Protein AF-A0A2P7V3P6-F1 (afdb_monomer_lite)

Secondary structure (DSSP, 8-state):
-PPPPP--EEEEET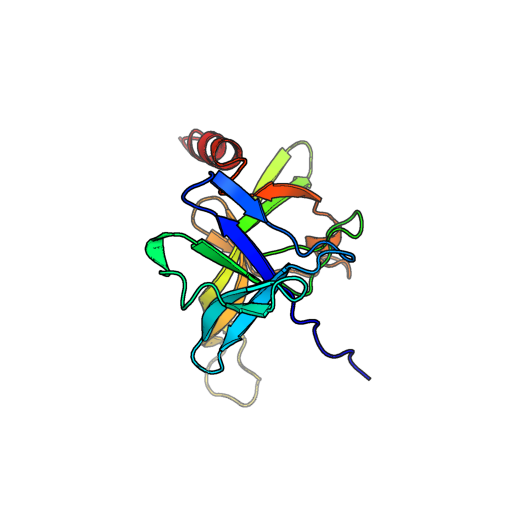TTTEEE---TT-SEEEEE-TT--EEEEETTTTEE--PPPTTTEEEEEEEEEE-TTSPEEETTEEEEEEETTEEEEEEEEEEEEEEEEEPPTTSSSSEEEEEEEEEEEEETTEEEPP-EETTEEGGGG-EEEEETTT-THHHHGGGG----

Foldseek 3Di:
DPDDQDKAKWKQFQVVLDIGDDDPPAQWDWDADPVRFIWIARNVVRDTPPGDDPVGMDIKIFQSDAALVRHTDIQQFWKWADDPNDIFIWGKHFDWDWDWDQDDPPDPDRTDTDTDTHIFTDGPNDTHDFDQDPNRTVRSRIDGDGGCRNCVVVRVVRPPPPPD

Sequence (164 aa):
MQAKREVKFRVWDKQNKEMIYQKPLSLTKFMITIDGDFGWFDFERQIWSGIIPKAFIELQQFTGLYDKNGAKIYEGDIVSLSIDDETRLFEVAIETVVRDVVSHPSFDGATARVAITGVVFKWKGFELFPCINKGIPDNLKMEVIGNIHENPEYLEVSDNASWA

InterPro domains:
  IPR010024 Conserved hypothetical protein CHP1671 [TIGR01671] (7-157)
  IPR019096 YopX protein [PF09643] (8-156)
  IPR023385 YopX-like, C-terminal [G3DSA:2.30.30.290] (64-162)

Structure (mmCIF, N/CA/C/O backbone):
data_AF-A0A2P7V3P6-F1
#
_entry.id   AF-A0A2P7V3P6-F1
#
loop_
_atom_site.group_PDB
_atom_site.id
_atom_site.type_symbol
_atom_site.label_atom_id
_atom_site.label_alt_id
_atom_site.label_comp_id
_atom_site.label_asym_id
_atom_site.label_entity_id
_atom_site.label_seq_id
_atom_site.pdbx_PDB_ins_code
_atom_site.Cartn_x
_atom_site.Cartn_y
_atom_site.Cartn_z
_atom_site.occupancy
_atom_site.B_iso_or_equiv
_atom_site.auth_seq_id
_atom_site.auth_comp_id
_atom_site.auth_asym_id
_atom_site.auth_atom_id
_atom_site.pdbx_PDB_model_num
ATOM 1 N N . MET A 1 1 ? 23.623 10.923 4.470 1.00 48.50 1 MET A N 1
ATOM 2 C CA . MET A 1 1 ? 23.024 9.726 5.099 1.00 48.50 1 MET A CA 1
ATOM 3 C C . MET A 1 1 ? 21.676 9.499 4.446 1.00 48.50 1 MET A C 1
ATOM 5 O O . MET A 1 1 ? 20.935 10.463 4.308 1.00 48.50 1 MET A O 1
ATOM 9 N N . GLN A 1 2 ? 21.384 8.285 3.989 1.00 52.91 2 GLN A N 1
ATOM 10 C CA . GLN A 1 2 ? 20.066 7.961 3.444 1.00 52.91 2 GLN A CA 1
ATOM 11 C C . GLN A 1 2 ? 19.073 7.947 4.614 1.00 52.91 2 GLN A C 1
ATOM 13 O O . GLN A 1 2 ? 19.331 7.293 5.625 1.00 52.91 2 GLN A O 1
ATOM 18 N N . ALA A 1 3 ? 18.001 8.737 4.537 1.00 67.25 3 ALA A N 1
ATOM 19 C CA . ALA A 1 3 ? 17.001 8.771 5.598 1.00 67.25 3 ALA A CA 1
ATOM 20 C C . ALA A 1 3 ? 16.346 7.387 5.728 1.00 67.25 3 ALA A C 1
ATOM 22 O O . ALA A 1 3 ? 16.018 6.747 4.728 1.00 67.25 3 ALA A O 1
ATOM 23 N N . LYS A 1 4 ? 16.179 6.908 6.965 1.00 82.38 4 LYS A N 1
ATOM 24 C CA . LYS A 1 4 ? 15.500 5.638 7.239 1.00 82.38 4 LYS A CA 1
ATOM 25 C C . LYS A 1 4 ? 14.036 5.755 6.799 1.00 82.38 4 LYS A C 1
ATOM 27 O O . LYS A 1 4 ? 13.384 6.742 7.134 1.00 82.38 4 LYS A O 1
ATOM 32 N N . ARG A 1 5 ? 13.524 4.755 6.069 1.00 86.75 5 ARG A N 1
ATOM 33 C CA . ARG A 1 5 ? 12.118 4.713 5.629 1.00 86.75 5 ARG A CA 1
ATOM 34 C C . ARG A 1 5 ? 11.184 4.817 6.836 1.00 86.75 5 ARG A C 1
ATOM 36 O O . ARG A 1 5 ? 11.356 4.092 7.817 1.00 86.75 5 ARG A O 1
ATOM 43 N N . GLU A 1 6 ? 10.189 5.691 6.749 1.00 92.31 6 GLU A N 1
ATOM 44 C CA . GLU A 1 6 ? 9.138 5.787 7.760 1.00 92.31 6 GLU A CA 1
ATOM 45 C C . GLU A 1 6 ? 8.225 4.558 7.715 1.00 92.31 6 GLU A C 1
ATOM 47 O O . GLU A 1 6 ? 7.849 4.091 6.642 1.00 92.31 6 GLU A O 1
ATOM 52 N N . VAL A 1 7 ? 7.824 4.062 8.885 1.00 91.88 7 VAL A N 1
ATOM 53 C CA . VAL A 1 7 ? 6.863 2.962 9.010 1.00 91.88 7 VAL A CA 1
ATOM 54 C C . VAL A 1 7 ? 5.549 3.541 9.520 1.00 91.88 7 VAL A C 1
ATOM 56 O O . VAL A 1 7 ? 5.476 4.030 10.646 1.00 91.88 7 VAL A O 1
ATOM 59 N N . LYS A 1 8 ? 4.526 3.537 8.665 1.00 93.44 8 LYS A N 1
ATOM 60 C CA . LYS A 1 8 ? 3.183 4.056 8.952 1.00 93.44 8 LYS A CA 1
ATOM 61 C C . LYS A 1 8 ? 2.147 3.089 8.397 1.00 93.44 8 LYS A C 1
ATOM 63 O O . LYS A 1 8 ? 2.418 2.408 7.413 1.00 93.44 8 LYS A O 1
ATOM 68 N N . PHE A 1 9 ? 0.970 3.079 9.008 1.00 93.56 9 PHE A N 1
ATOM 69 C CA . PHE A 1 9 ? -0.141 2.222 8.611 1.00 93.56 9 PHE A CA 1
ATOM 70 C C . PHE A 1 9 ? -1.443 3.019 8.576 1.00 93.56 9 PHE A C 1
ATOM 72 O O . PHE A 1 9 ? -1.592 4.006 9.306 1.00 93.56 9 PHE A O 1
ATOM 79 N N . ARG A 1 10 ? -2.366 2.562 7.738 1.00 95.19 10 ARG A N 1
ATOM 80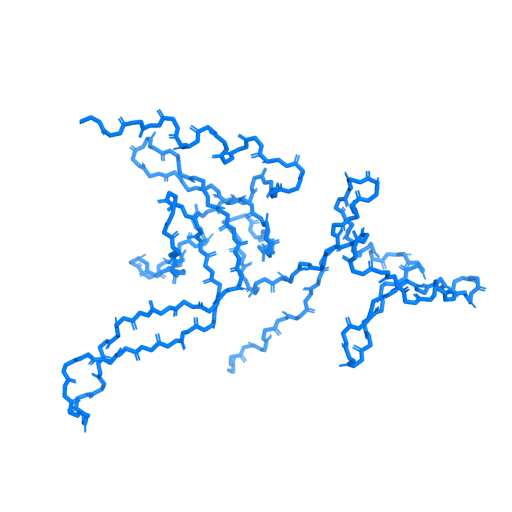 C CA . ARG A 1 10 ? -3.801 2.843 7.814 1.00 95.19 10 ARG A CA 1
ATOM 81 C C . ARG A 1 10 ? -4.551 1.513 7.844 1.00 95.19 10 ARG A C 1
ATOM 83 O O . ARG A 1 10 ? -3.948 0.465 7.596 1.00 95.19 10 ARG A O 1
ATOM 90 N N . VAL A 1 11 ? -5.824 1.550 8.204 1.00 94.25 11 VAL A N 1
ATOM 91 C CA . VAL A 1 11 ? -6.620 0.340 8.413 1.00 94.25 11 VAL A CA 1
ATOM 92 C C . VAL A 1 11 ? -7.914 0.475 7.641 1.00 94.25 11 VAL A C 1
ATOM 94 O O . VAL A 1 11 ? -8.664 1.413 7.882 1.00 94.25 11 VAL A O 1
ATOM 97 N N . TRP A 1 12 ? -8.192 -0.472 6.758 1.00 96.62 12 TRP A N 1
ATOM 98 C CA . TRP A 1 12 ? -9.531 -0.634 6.217 1.00 96.62 12 TRP A CA 1
ATOM 99 C C . TRP A 1 12 ? -10.382 -1.424 7.212 1.00 96.62 12 TRP A C 1
ATOM 101 O O . TRP A 1 12 ? -10.045 -2.563 7.548 1.00 96.62 12 TRP A O 1
ATOM 111 N N . ASP A 1 13 ? -11.466 -0.821 7.695 1.00 94.88 13 ASP A N 1
ATOM 112 C CA . ASP A 1 13 ? -12.482 -1.496 8.499 1.00 94.88 13 ASP A CA 1
ATOM 113 C C . ASP A 1 13 ? -13.511 -2.140 7.565 1.00 94.88 13 ASP A C 1
ATOM 115 O O . ASP A 1 13 ? -14.325 -1.461 6.939 1.00 94.88 13 ASP A O 1
ATOM 119 N N . LYS A 1 14 ? -13.493 -3.473 7.473 1.00 95.69 14 LYS A N 1
ATOM 120 C CA . LYS A 1 14 ? -14.371 -4.230 6.568 1.00 95.69 14 LYS A CA 1
ATOM 121 C C . LYS A 1 14 ? -15.824 -4.251 7.038 1.00 95.69 14 LYS A C 1
ATOM 123 O O . LYS A 1 14 ? -16.711 -4.524 6.231 1.00 95.69 14 LYS A O 1
ATOM 128 N N . GLN A 1 15 ? -16.072 -4.020 8.328 1.00 93.38 15 GLN A N 1
ATOM 129 C CA . GLN A 1 15 ? -17.418 -4.038 8.898 1.00 93.38 15 GLN A CA 1
ATOM 130 C C . GLN A 1 15 ? -18.121 -2.708 8.639 1.00 93.38 15 GLN A C 1
ATOM 132 O O . GLN A 1 15 ? -19.250 -2.697 8.149 1.00 93.38 15 GLN A O 1
ATOM 137 N N . ASN A 1 16 ? -17.431 -1.605 8.927 1.00 95.12 16 ASN A N 1
ATOM 138 C CA . ASN A 1 16 ? -17.960 -0.255 8.748 1.00 95.12 16 ASN A CA 1
ATOM 139 C C . ASN A 1 16 ? -17.741 0.294 7.332 1.00 95.12 16 ASN A C 1
ATOM 141 O O . ASN A 1 16 ? -18.381 1.274 6.959 1.00 95.12 16 ASN A O 1
ATOM 145 N N . LYS A 1 17 ? -16.897 -0.371 6.533 1.00 96.25 17 LYS A N 1
ATOM 146 C CA . LYS A 1 17 ? -16.503 0.039 5.180 1.00 96.25 17 LYS A CA 1
ATOM 147 C C . LYS A 1 17 ? -15.927 1.455 5.155 1.00 96.25 17 LYS A C 1
ATOM 149 O O . LYS A 1 17 ? -16.351 2.289 4.359 1.00 96.25 17 LYS A O 1
ATOM 154 N N . GLU A 1 18 ? -14.966 1.710 6.036 1.00 95.88 18 GLU A N 1
ATOM 155 C CA . GLU A 1 18 ? -14.279 2.998 6.118 1.00 95.88 18 GLU A CA 1
ATOM 156 C C . GLU A 1 18 ? -12.762 2.839 6.245 1.00 95.88 18 GLU A C 1
ATOM 158 O O . GLU A 1 18 ? -12.256 1.915 6.895 1.00 95.88 18 GLU A O 1
ATOM 163 N N . MET A 1 19 ? -12.021 3.766 5.632 1.00 96.81 19 MET A N 1
ATOM 164 C CA . MET A 1 19 ? -10.578 3.848 5.806 1.00 96.81 19 MET A CA 1
ATOM 165 C C . MET A 1 19 ? -10.226 4.661 7.054 1.00 96.81 19 MET A C 1
ATOM 167 O O . MET A 1 19 ? -10.471 5.867 7.145 1.00 96.81 19 MET A O 1
ATOM 171 N N . ILE A 1 20 ? -9.577 4.015 8.018 1.00 93.50 20 ILE A N 1
ATOM 172 C CA . ILE A 1 20 ? -9.196 4.630 9.282 1.00 93.50 20 ILE A CA 1
ATOM 173 C C . ILE A 1 20 ? -7.732 5.067 9.256 1.00 93.50 20 ILE A C 1
ATOM 175 O O . ILE A 1 20 ? -6.797 4.278 9.092 1.00 93.50 20 ILE A O 1
ATOM 179 N N . TYR A 1 21 ? -7.538 6.357 9.527 1.00 92.00 21 TYR A N 1
ATOM 180 C CA . TYR A 1 21 ? -6.238 6.987 9.722 1.00 92.00 21 TYR A CA 1
ATOM 181 C C . TYR A 1 21 ? -6.025 7.340 11.195 1.00 92.00 21 TYR A C 1
ATOM 183 O O . TYR A 1 21 ? -6.950 7.754 11.901 1.00 92.00 21 TYR A O 1
ATOM 191 N N . GLN A 1 22 ? -4.778 7.260 11.665 1.00 84.75 22 GLN A N 1
ATOM 192 C CA . GLN A 1 22 ? -4.442 7.736 13.004 1.00 84.75 22 GLN A CA 1
ATOM 193 C C . GLN A 1 22 ? -4.618 9.259 13.082 1.00 84.75 22 GLN A C 1
ATOM 195 O O . GLN A 1 22 ? -3.823 10.025 12.535 1.00 84.75 22 GLN A O 1
ATOM 200 N N . LYS A 1 23 ? -5.627 9.710 13.833 1.00 86.00 23 LYS A N 1
ATOM 201 C CA . LYS A 1 23 ? -5.831 11.136 14.118 1.00 86.00 23 LYS A CA 1
ATOM 202 C C . LYS A 1 23 ? -4.797 11.611 15.157 1.00 86.00 23 LYS A C 1
ATOM 204 O O . LYS A 1 23 ? -4.615 10.909 16.164 1.00 86.00 23 LYS A O 1
ATOM 209 N N . PRO A 1 24 ? -4.138 12.775 14.969 1.00 82.69 24 PRO A N 1
ATOM 210 C CA . PRO A 1 24 ? -3.081 13.257 15.868 1.00 82.69 24 PRO A CA 1
ATOM 211 C C . PRO A 1 24 ? -3.496 13.333 17.343 1.00 82.69 24 PRO A C 1
ATOM 213 O O . PRO A 1 24 ? -2.744 12.907 18.215 1.00 82.69 24 PRO A O 1
ATOM 216 N N . LEU A 1 25 ? -4.722 13.792 17.612 1.00 86.62 25 LEU A N 1
ATOM 217 C CA . LEU A 1 25 ? -5.250 14.006 18.966 1.00 86.62 25 LEU A CA 1
ATOM 218 C C . LEU A 1 25 ? -6.091 12.836 19.504 1.00 86.62 25 LEU A C 1
ATOM 220 O O . LEU A 1 25 ? -6.653 12.941 20.588 1.00 86.62 25 LEU A O 1
ATOM 224 N N . SER A 1 26 ? -6.200 11.722 18.770 1.00 88.00 26 SER A N 1
ATOM 225 C CA . SER A 1 26 ? -6.976 10.568 19.242 1.00 88.00 26 SER A CA 1
ATOM 226 C C . SER A 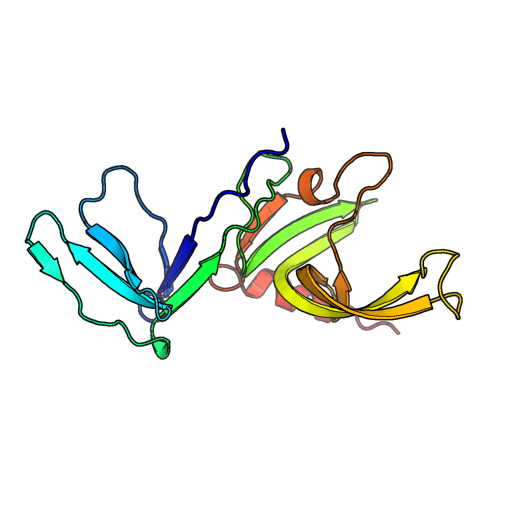1 26 ? -6.283 9.889 20.421 1.00 88.00 26 SER A C 1
ATOM 228 O O . SER A 1 26 ? -5.116 9.501 20.298 1.00 88.00 26 SER A O 1
ATOM 230 N N . LEU A 1 27 ? -7.015 9.708 21.524 1.00 90.88 27 LEU A N 1
ATOM 231 C CA . LEU A 1 27 ? -6.614 8.880 22.667 1.00 90.88 27 LEU A CA 1
ATOM 232 C C . LEU A 1 27 ? -6.857 7.387 22.416 1.00 90.88 27 LEU A C 1
ATOM 234 O O . LEU A 1 27 ? -6.300 6.553 23.118 1.00 90.88 27 LEU A O 1
ATOM 238 N N . THR A 1 28 ? -7.607 7.034 21.374 1.00 90.56 28 THR A N 1
ATOM 239 C CA . THR A 1 28 ? -7.633 5.671 20.846 1.00 90.56 28 THR A CA 1
ATOM 240 C C . THR A 1 28 ? -6.471 5.501 19.873 1.00 90.56 28 THR A C 1
ATOM 242 O O . THR A 1 28 ? -6.356 6.248 18.889 1.00 90.56 28 THR A O 1
ATOM 245 N N . LYS A 1 29 ? -5.579 4.552 20.164 1.00 90.75 29 LYS A N 1
ATOM 246 C CA . LYS A 1 29 ? -4.430 4.212 19.319 1.00 90.75 29 LYS A CA 1
ATOM 247 C C . LYS A 1 29 ? -4.538 2.779 18.842 1.00 90.75 29 LYS A C 1
ATOM 249 O O . LYS A 1 29 ? -4.917 1.893 19.601 1.00 90.75 29 LYS A O 1
ATOM 254 N N . PHE A 1 30 ? -4.122 2.554 17.607 1.00 89.00 30 PHE A N 1
ATOM 255 C CA . PHE A 1 30 ? -3.906 1.208 17.105 1.00 89.00 30 PHE A CA 1
ATOM 256 C C . PHE A 1 30 ? -2.585 0.653 17.623 1.00 89.00 30 PHE A C 1
ATOM 258 O O . PHE A 1 30 ? -1.578 1.363 17.676 1.00 89.00 30 PHE A O 1
ATOM 265 N N . MET A 1 31 ? -2.595 -0.620 17.996 1.00 90.06 31 MET A N 1
ATOM 266 C CA . MET A 1 31 ? -1.420 -1.353 18.438 1.00 90.06 31 MET A CA 1
ATOM 267 C C . MET A 1 31 ? -1.261 -2.603 17.583 1.00 90.06 31 MET A C 1
ATOM 269 O O . MET A 1 31 ? -2.235 -3.302 17.307 1.00 90.06 31 MET A O 1
ATOM 273 N N . ILE A 1 32 ? -0.020 -2.863 17.180 1.00 90.06 32 ILE A N 1
ATOM 274 C CA . ILE A 1 32 ? 0.390 -4.090 16.501 1.00 90.06 32 ILE A CA 1
ATOM 275 C C . ILE A 1 32 ? 1.369 -4.802 17.437 1.00 90.06 32 ILE A C 1
ATOM 277 O O . ILE A 1 32 ? 2.322 -4.179 17.915 1.00 90.06 32 ILE A O 1
ATOM 281 N N . THR A 1 33 ? 1.118 -6.071 17.745 1.00 89.88 33 THR A N 1
ATOM 282 C CA . THR A 1 33 ? 2.021 -6.904 18.548 1.00 89.88 33 THR A CA 1
ATOM 283 C C . THR A 1 33 ? 3.237 -7.328 17.722 1.00 89.88 33 THR A C 1
ATOM 285 O O . THR A 1 33 ? 3.268 -7.176 16.501 1.00 89.88 33 THR A O 1
ATOM 288 N N . ILE A 1 34 ? 4.253 -7.894 18.376 1.00 90.00 34 ILE A N 1
ATOM 289 C CA . ILE A 1 34 ? 5.438 -8.427 17.683 1.00 90.00 34 ILE A CA 1
ATOM 290 C C . ILE A 1 34 ? 5.102 -9.559 16.700 1.00 90.00 34 ILE A C 1
ATOM 292 O O . ILE A 1 34 ? 5.811 -9.729 15.713 1.00 90.00 34 ILE A O 1
ATOM 296 N N . ASP A 1 35 ? 4.001 -10.273 16.940 1.00 89.75 35 ASP A N 1
ATOM 297 C CA . ASP A 1 35 ? 3.504 -11.357 16.088 1.00 89.75 35 ASP A CA 1
ATOM 298 C C . ASP A 1 35 ? 2.576 -10.847 14.969 1.00 89.75 35 ASP A C 1
ATOM 300 O O . ASP A 1 35 ? 2.057 -11.619 14.160 1.00 89.75 35 ASP A O 1
ATOM 304 N N . GLY A 1 36 ? 2.374 -9.527 14.889 1.00 84.88 36 GLY A N 1
ATOM 305 C CA . GLY A 1 36 ? 1.519 -8.896 13.889 1.00 84.88 36 GLY A CA 1
ATOM 306 C C . GLY A 1 36 ? 0.025 -8.970 14.210 1.00 84.88 36 GLY A C 1
ATOM 307 O O . GLY A 1 36 ? -0.794 -8.762 13.311 1.00 84.88 36 GLY A O 1
ATOM 308 N N . ASP A 1 37 ? -0.345 -9.261 15.459 1.00 89.50 37 ASP A N 1
ATOM 309 C CA . ASP A 1 37 ? -1.731 -9.146 15.910 1.00 89.50 37 ASP A CA 1
ATOM 310 C C . ASP A 1 37 ? -2.093 -7.685 16.121 1.00 89.50 37 ASP A C 1
ATOM 312 O O . 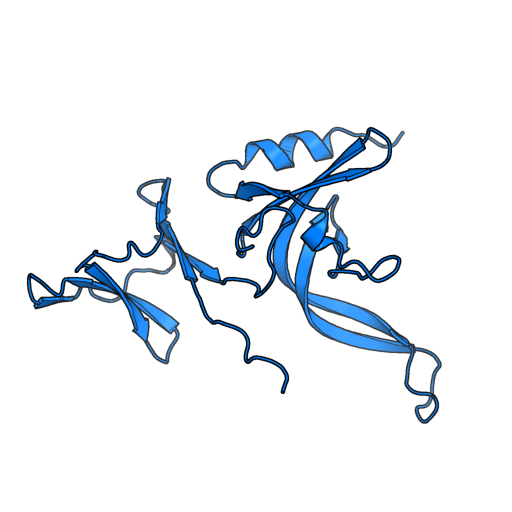ASP A 1 37 ? -1.263 -6.874 16.522 1.00 89.50 37 ASP A O 1
ATOM 316 N N . PHE A 1 38 ? -3.349 -7.345 15.870 1.00 90.50 38 PHE A N 1
ATOM 317 C CA . PHE A 1 38 ? -3.796 -5.963 15.843 1.00 90.50 38 PHE A CA 1
ATOM 318 C C . PHE A 1 38 ? -4.975 -5.746 16.788 1.00 90.50 38 PHE A C 1
ATOM 320 O O . PHE A 1 38 ? -5.845 -6.603 16.918 1.00 90.50 38 PHE A O 1
ATOM 327 N N . GLY A 1 39 ? -5.025 -4.576 17.414 1.00 92.75 39 GLY A N 1
ATOM 328 C CA . GLY A 1 39 ? -6.164 -4.106 18.196 1.00 92.75 39 GLY A CA 1
ATOM 329 C C . GLY A 1 39 ? -6.080 -2.603 18.455 1.00 92.75 39 GLY A C 1
ATOM 330 O O . GLY A 1 39 ? -5.104 -1.955 18.063 1.00 92.75 39 GLY A O 1
ATOM 331 N N . TRP A 1 40 ? -7.080 -2.032 19.122 1.00 91.50 40 TRP A N 1
ATOM 332 C CA . TRP A 1 40 ? -7.034 -0.646 19.586 1.00 91.50 40 TRP A CA 1
ATOM 333 C C . TRP A 1 40 ? -6.998 -0.569 21.110 1.00 91.50 40 TRP A C 1
ATOM 335 O O . TRP A 1 40 ? -7.661 -1.321 21.827 1.00 91.50 40 TRP A O 1
ATOM 345 N N . PHE A 1 41 ? -6.224 0.389 21.605 1.00 93.31 41 PHE A N 1
ATOM 346 C CA . PHE A 1 41 ? -6.168 0.745 23.010 1.00 93.31 41 PHE A CA 1
ATOM 347 C C . PHE A 1 41 ? -6.768 2.132 23.198 1.00 93.31 41 PHE A C 1
ATOM 349 O O . PHE A 1 41 ? -6.344 3.097 22.557 1.00 93.31 41 PHE A O 1
ATOM 356 N N . ASP A 1 42 ? -7.762 2.223 24.070 1.00 93.94 42 ASP A N 1
ATOM 357 C CA . ASP A 1 42 ? -8.329 3.482 24.530 1.00 93.94 42 ASP A CA 1
ATOM 358 C C . ASP A 1 42 ? -7.550 3.946 25.767 1.00 93.94 42 ASP A C 1
ATOM 360 O O . ASP A 1 42 ? -7.704 3.390 26.857 1.00 93.94 42 ASP A O 1
ATOM 364 N N . PHE A 1 43 ? -6.698 4.961 25.595 1.00 92.88 43 PHE A N 1
ATOM 365 C CA . PHE A 1 43 ? -5.900 5.525 26.686 1.00 92.88 43 PHE A CA 1
ATOM 366 C C . PHE A 1 43 ? -6.720 6.344 27.683 1.00 92.88 43 PHE A C 1
ATOM 368 O O . PHE A 1 43 ? -6.275 6.526 28.815 1.00 92.88 43 PHE A O 1
ATOM 375 N N . GLU A 1 44 ? -7.896 6.837 27.304 1.00 94.31 44 GLU A N 1
ATOM 376 C CA . GLU A 1 44 ? -8.762 7.565 28.228 1.00 94.31 44 GLU A CA 1
ATOM 377 C C . GLU A 1 44 ? -9.415 6.591 29.209 1.00 94.31 44 GLU A C 1
ATOM 379 O O . GLU A 1 44 ? -9.381 6.793 30.422 1.00 94.31 44 GLU A O 1
ATOM 384 N N . ARG A 1 45 ? -9.957 5.490 28.683 1.00 95.25 45 ARG A N 1
ATOM 385 C CA . ARG A 1 45 ? -10.683 4.487 29.473 1.00 95.25 45 ARG A CA 1
ATOM 386 C C . ARG A 1 45 ? -9.799 3.372 30.022 1.00 95.25 45 ARG A C 1
ATOM 388 O O . ARG A 1 45 ? -10.269 2.602 30.852 1.00 95.25 45 ARG A O 1
ATOM 395 N N . GLN A 1 46 ? -8.547 3.284 29.568 1.00 95.44 46 GLN A N 1
ATOM 396 C CA . GLN A 1 46 ? -7.615 2.191 29.873 1.00 95.44 46 GLN A CA 1
ATOM 397 C C . GLN A 1 46 ? -8.176 0.818 29.463 1.00 95.44 46 GLN A C 1
ATOM 399 O O . GLN A 1 46 ? -8.084 -0.159 30.204 1.00 95.44 46 GLN A O 1
ATOM 404 N N . ILE A 1 47 ? -8.784 0.749 28.273 1.00 95.75 47 ILE A N 1
ATOM 405 C CA . ILE A 1 47 ? -9.429 -0.462 27.746 1.00 95.75 47 ILE A CA 1
ATOM 406 C C . ILE A 1 47 ? -8.696 -0.942 26.493 1.00 95.75 47 ILE A C 1
ATOM 408 O O . ILE A 1 47 ? -8.480 -0.180 25.550 1.00 95.75 47 ILE A O 1
ATOM 412 N N . TRP A 1 48 ? -8.373 -2.236 26.472 1.00 92.81 48 TRP A N 1
ATOM 413 C CA . TRP A 1 48 ? -7.891 -2.945 25.290 1.00 92.81 48 TRP A CA 1
ATOM 414 C C . TRP A 1 48 ? -9.045 -3.646 24.574 1.00 92.81 48 TRP A C 1
ATOM 416 O O . TRP A 1 48 ? -9.867 -4.296 25.218 1.00 92.81 48 TRP A O 1
ATOM 426 N N . SER A 1 49 ? -9.080 -3.566 23.244 1.00 92.38 49 SER A N 1
ATOM 427 C CA . SER A 1 49 ? -10.093 -4.246 22.426 1.00 92.38 49 SER A CA 1
ATOM 428 C C . SER A 1 49 ? -9.984 -5.771 22.413 1.00 92.38 49 SER A C 1
ATOM 430 O O . SER A 1 49 ? -10.904 -6.442 21.955 1.00 92.38 49 SER A O 1
ATOM 432 N N . GLY A 1 50 ? -8.852 -6.330 22.845 1.00 92.94 50 GLY A N 1
ATOM 433 C CA . GLY A 1 50 ? -8.457 -7.676 22.432 1.00 92.94 50 GLY A CA 1
ATOM 434 C C . GLY A 1 50 ? -7.854 -7.673 21.024 1.00 92.94 50 GLY A C 1
ATOM 435 O O . GLY A 1 50 ? -7.775 -6.633 20.366 1.00 92.94 50 GLY A O 1
ATOM 436 N N . ILE A 1 51 ? -7.423 -8.850 20.567 1.00 93.94 51 ILE A N 1
ATOM 437 C CA . ILE A 1 51 ? -6.979 -9.040 19.183 1.00 93.94 51 ILE A CA 1
ATOM 438 C C . ILE A 1 51 ? -8.208 -8.979 18.277 1.00 93.94 51 ILE A C 1
ATOM 440 O O . ILE A 1 51 ? -9.152 -9.753 18.441 1.00 93.94 51 ILE A O 1
ATOM 444 N N . ILE A 1 52 ? -8.182 -8.075 17.307 1.00 92.69 52 ILE A N 1
ATOM 445 C CA . ILE A 1 52 ? -9.208 -7.964 16.278 1.00 92.69 52 ILE A CA 1
ATOM 446 C C . ILE A 1 52 ? -8.930 -9.030 15.217 1.00 92.69 52 ILE A C 1
ATOM 448 O O . ILE A 1 52 ? -7.821 -9.088 14.676 1.00 92.69 52 ILE A O 1
ATOM 452 N N . PRO A 1 53 ? -9.920 -9.871 14.877 1.00 92.38 53 PRO A N 1
ATOM 453 C CA . PRO A 1 53 ? -9.769 -10.848 13.812 1.00 92.38 53 PRO A CA 1
ATOM 454 C C . PRO A 1 53 ? -9.363 -10.195 12.486 1.00 92.38 53 PRO A C 1
ATOM 456 O O . PRO A 1 53 ? -10.006 -9.254 12.022 1.00 92.38 53 PRO A O 1
ATOM 459 N N . LYS A 1 54 ? -8.363 -10.769 11.804 1.00 88.25 54 LYS A N 1
ATOM 460 C CA . LYS A 1 54 ? -7.914 -10.332 10.462 1.00 88.25 54 LYS A CA 1
ATOM 461 C C . LYS A 1 54 ? -9.031 -10.362 9.402 1.00 88.25 54 LYS A C 1
ATOM 463 O O . LYS A 1 54 ? -8.912 -9.748 8.348 1.00 88.25 54 LYS A O 1
ATOM 468 N N . ALA A 1 55 ? -10.131 -11.065 9.676 1.00 92.81 55 ALA A N 1
ATOM 469 C CA . ALA A 1 55 ? -11.323 -11.064 8.833 1.00 92.81 55 ALA A CA 1
ATOM 470 C C . ALA A 1 55 ? -12.084 -9.723 8.849 1.00 92.81 55 ALA A C 1
ATOM 472 O O . ALA A 1 55 ? -12.806 -9.439 7.899 1.00 92.81 55 ALA A O 1
ATOM 473 N N . PHE A 1 56 ? -11.930 -8.901 9.892 1.00 93.75 56 PHE A N 1
ATOM 474 C CA . PHE A 1 56 ? -12.676 -7.645 10.062 1.00 93.75 56 PHE A CA 1
ATOM 475 C C . PHE A 1 56 ? -11.908 -6.410 9.610 1.00 93.75 56 PHE A C 1
ATOM 477 O O . PHE A 1 56 ? -12.500 -5.353 9.429 1.00 93.75 56 PHE A O 1
ATOM 484 N N . ILE A 1 57 ? -10.605 -6.543 9.398 1.00 93.06 57 ILE A N 1
ATOM 485 C CA . ILE A 1 57 ? -9.734 -5.421 9.075 1.00 93.06 57 ILE A CA 1
ATOM 486 C C . ILE A 1 57 ? -8.724 -5.797 8.001 1.00 93.06 57 ILE A C 1
ATOM 488 O O . ILE A 1 57 ? -8.474 -6.974 7.728 1.00 93.06 57 ILE A O 1
ATOM 492 N N . GLU A 1 58 ? -8.108 -4.787 7.413 1.00 94.44 58 GLU A N 1
ATOM 493 C CA . GLU A 1 58 ? -6.919 -4.935 6.587 1.00 94.44 58 GLU A CA 1
ATOM 494 C C . GLU A 1 58 ? -5.937 -3.809 6.901 1.00 94.44 58 GLU A C 1
ATOM 496 O O . GLU A 1 58 ? -6.284 -2.630 6.859 1.00 94.44 58 GLU A O 1
ATOM 501 N N . LEU A 1 59 ? -4.711 -4.186 7.262 1.00 94.00 59 LEU A N 1
ATOM 502 C CA . LEU A 1 59 ? -3.617 -3.247 7.473 1.00 94.00 59 LEU A CA 1
ATOM 503 C C . LEU A 1 59 ? -2.982 -2.904 6.131 1.00 94.00 59 LEU A C 1
ATOM 505 O O . LEU A 1 59 ? -2.608 -3.805 5.389 1.00 94.00 59 LEU A O 1
ATOM 509 N N . GLN A 1 60 ? -2.802 -1.613 5.873 1.00 96.56 60 GLN A N 1
ATOM 510 C CA . GLN A 1 60 ? -2.147 -1.115 4.668 1.00 96.56 60 GLN A CA 1
ATOM 511 C C . GLN A 1 60 ? -0.956 -0.244 5.046 1.00 96.56 60 GLN A C 1
ATOM 513 O O . GLN A 1 60 ? -1.084 0.730 5.801 1.00 96.56 60 GLN A O 1
ATOM 518 N N . GLN A 1 61 ? 0.226 -0.606 4.553 1.00 96.50 61 GLN A N 1
ATOM 519 C CA . GLN A 1 61 ? 1.471 0.059 4.893 1.00 96.50 61 GLN A CA 1
ATOM 520 C C . GLN A 1 61 ? 1.737 1.258 3.980 1.00 96.50 61 GLN A C 1
ATOM 522 O O . GLN A 1 61 ? 1.512 1.232 2.774 1.00 96.50 61 GLN A O 1
ATOM 527 N N . PHE A 1 62 ? 2.292 2.321 4.559 1.00 97.62 62 PHE A N 1
ATOM 528 C CA . PHE A 1 62 ? 2.907 3.394 3.789 1.00 97.62 62 PHE A CA 1
ATOM 529 C C . PHE A 1 62 ? 4.091 2.850 2.982 1.00 97.62 62 PHE A C 1
ATOM 531 O O . PHE A 1 62 ? 5.013 2.249 3.538 1.00 97.62 62 PHE A O 1
ATOM 538 N N . THR A 1 63 ? 4.106 3.110 1.678 1.00 97.12 63 THR A N 1
ATOM 539 C CA . THR A 1 63 ? 5.161 2.633 0.773 1.00 97.12 63 THR A CA 1
ATOM 540 C C . THR A 1 63 ? 6.517 3.293 1.045 1.00 97.12 63 THR A C 1
ATOM 542 O O . THR A 1 63 ? 7.563 2.685 0.813 1.00 97.12 63 THR A O 1
ATOM 545 N N . GLY A 1 64 ? 6.524 4.510 1.598 1.00 96.12 64 GLY A N 1
ATOM 546 C CA . GLY A 1 64 ? 7.704 5.378 1.648 1.00 96.12 64 GLY A CA 1
ATOM 547 C C . GLY A 1 64 ? 7.763 6.387 0.498 1.00 96.12 64 GLY A C 1
ATOM 548 O O . GLY A 1 64 ? 8.642 7.247 0.506 1.00 96.12 64 GLY A O 1
ATOM 549 N N . LEU A 1 65 ? 6.845 6.296 -0.470 1.00 96.62 65 LEU A N 1
ATOM 550 C CA . LEU A 1 65 ? 6.765 7.171 -1.635 1.00 96.62 65 LEU A CA 1
ATOM 551 C C . LEU A 1 65 ? 5.684 8.234 -1.453 1.00 96.62 65 LEU A C 1
ATOM 553 O O . LEU A 1 65 ? 4.652 7.999 -0.825 1.00 96.62 65 LEU A O 1
ATOM 557 N N . TYR A 1 66 ? 5.923 9.396 -2.045 1.00 97.31 66 TYR A N 1
ATOM 558 C CA . TYR A 1 66 ? 4.959 10.485 -2.109 1.00 97.31 66 TYR A CA 1
ATOM 559 C C . TYR A 1 66 ? 4.502 10.675 -3.551 1.00 97.31 66 TYR A C 1
ATOM 561 O O . TYR A 1 66 ? 5.273 10.411 -4.475 1.00 97.31 66 TYR A O 1
ATOM 569 N N . ASP A 1 67 ? 3.269 11.115 -3.740 1.00 98.31 67 ASP A N 1
ATOM 570 C CA . ASP A 1 67 ? 2.761 11.492 -5.054 1.00 98.31 67 ASP A CA 1
ATOM 571 C C . ASP A 1 67 ? 3.221 12.911 -5.450 1.00 98.31 67 ASP A C 1
ATOM 573 O O . ASP A 1 67 ? 3.978 13.568 -4.722 1.00 98.31 67 ASP A O 1
ATOM 577 N N . LYS A 1 68 ? 2.768 13.409 -6.606 1.00 97.44 68 LYS A N 1
ATOM 578 C CA . LYS A 1 68 ? 3.118 14.748 -7.113 1.00 97.44 68 LYS A CA 1
ATOM 579 C C . LYS A 1 68 ? 2.677 15.902 -6.199 1.00 97.44 68 LYS A C 1
ATOM 581 O O . LYS A 1 68 ? 3.261 16.981 -6.257 1.00 97.44 68 LYS A O 1
ATOM 586 N N . ASN A 1 69 ? 1.666 15.680 -5.359 1.00 98.06 69 ASN A N 1
ATOM 587 C CA . ASN A 1 69 ? 1.095 16.667 -4.444 1.00 98.06 69 ASN A CA 1
ATOM 588 C C . ASN A 1 69 ? 1.688 16.555 -3.026 1.00 98.06 69 ASN A C 1
ATOM 590 O O . ASN A 1 69 ? 1.293 17.295 -2.123 1.00 98.06 69 ASN A O 1
ATOM 594 N N . GLY A 1 70 ? 2.632 15.634 -2.805 1.00 97.50 70 GLY A N 1
ATOM 595 C CA . GLY A 1 70 ? 3.198 15.360 -1.486 1.00 97.50 70 GLY A CA 1
ATOM 596 C C . GLY A 1 70 ? 2.283 14.524 -0.586 1.00 97.50 70 GLY A C 1
ATOM 597 O O . GLY A 1 70 ? 2.540 14.426 0.618 1.00 97.50 70 GLY A O 1
ATOM 598 N N . ALA A 1 71 ? 1.234 13.904 -1.134 1.00 97.50 71 ALA A N 1
ATOM 599 C CA . ALA A 1 71 ? 0.440 12.921 -0.413 1.00 97.50 71 ALA A CA 1
ATOM 600 C C . ALA A 1 71 ? 1.230 11.614 -0.277 1.00 97.50 71 ALA A C 1
ATOM 602 O O . ALA A 1 71 ? 2.010 11.231 -1.147 1.00 97.50 71 ALA A O 1
ATOM 603 N N . LYS A 1 72 ? 1.060 10.929 0.854 1.00 97.69 72 LYS A N 1
ATOM 604 C CA . LYS A 1 72 ? 1.690 9.627 1.093 1.00 97.69 72 LYS A CA 1
ATOM 605 C C . LYS A 1 72 ? 0.969 8.555 0.289 1.00 97.69 72 LYS A C 1
ATOM 607 O O . LYS A 1 72 ? -0.248 8.481 0.383 1.00 97.69 72 LYS A O 1
ATOM 612 N N . ILE A 1 73 ? 1.728 7.689 -0.374 1.00 98.38 73 ILE A N 1
ATOM 613 C CA . ILE A 1 73 ? 1.187 6.531 -1.086 1.00 98.38 73 ILE A CA 1
ATOM 614 C C . ILE A 1 73 ? 1.222 5.305 -0.163 1.00 98.38 73 ILE A C 1
ATOM 616 O O . ILE A 1 73 ? 2.291 4.911 0.315 1.00 98.38 73 ILE A O 1
ATOM 620 N N . TYR A 1 74 ? 0.073 4.695 0.084 1.00 98.62 74 TYR A N 1
ATOM 621 C CA . TYR A 1 74 ? -0.124 3.476 0.865 1.00 98.62 74 TYR A CA 1
ATOM 622 C C . TYR A 1 74 ? -0.452 2.282 -0.040 1.00 98.62 74 TYR A C 1
ATOM 624 O O . TYR A 1 74 ? -0.867 2.444 -1.185 1.00 98.62 74 TYR A O 1
ATOM 632 N N . GLU A 1 75 ? -0.287 1.067 0.479 1.00 98.56 75 GLU A N 1
ATOM 633 C CA . GLU A 1 75 ? -0.895 -0.122 -0.130 1.00 98.56 75 GLU A CA 1
ATOM 634 C C . GLU A 1 75 ? -2.406 0.069 -0.322 1.00 98.56 75 GLU A C 1
ATOM 636 O O . GLU A 1 75 ? -3.082 0.700 0.497 1.00 98.56 75 GLU A O 1
ATOM 641 N N . GLY A 1 76 ? -2.924 -0.459 -1.426 1.00 98.25 76 GLY A N 1
ATOM 642 C CA . GLY A 1 76 ? -4.313 -0.325 -1.840 1.00 98.25 76 GLY A CA 1
ATOM 643 C C . GLY A 1 76 ? -4.688 1.048 -2.395 1.00 98.25 76 GLY A C 1
ATOM 644 O O . GLY A 1 76 ? -5.833 1.212 -2.801 1.00 98.25 76 GLY A O 1
ATOM 645 N N . ASP A 1 77 ? -3.787 2.040 -2.429 1.00 98.75 77 ASP A N 1
ATOM 646 C CA . ASP A 1 77 ? -4.074 3.294 -3.136 1.00 98.75 77 ASP A CA 1
ATOM 647 C C . ASP A 1 77 ? -4.263 3.060 -4.633 1.00 98.75 77 ASP A C 1
ATOM 649 O O . ASP A 1 77 ? -3.652 2.173 -5.230 1.00 98.75 77 ASP A O 1
ATOM 653 N N . ILE A 1 78 ? -5.084 3.911 -5.239 1.00 98.62 78 ILE A N 1
ATOM 654 C CA . ILE A 1 78 ? -5.213 4.038 -6.683 1.00 98.62 78 ILE A CA 1
ATOM 655 C C . ILE A 1 78 ? -4.540 5.345 -7.079 1.00 98.62 78 ILE A C 1
ATOM 657 O O . ILE A 1 78 ? -4.942 6.428 -6.639 1.00 98.62 78 ILE A O 1
ATOM 661 N N . VAL A 1 79 ? -3.509 5.240 -7.912 1.00 98.38 79 VAL A N 1
ATOM 662 C CA . VAL A 1 79 ? -2.777 6.392 -8.435 1.00 98.38 79 VAL A CA 1
ATOM 663 C C . VAL A 1 79 ? -3.070 6.591 -9.914 1.00 98.38 79 VAL A C 1
ATOM 665 O O . VAL A 1 79 ? -3.126 5.636 -10.685 1.00 98.38 79 VAL A O 1
ATOM 668 N N . SER A 1 80 ? -3.253 7.843 -10.313 1.00 97.50 80 SER A N 1
ATOM 669 C CA . SER A 1 80 ? -3.468 8.241 -11.702 1.00 97.50 80 SER A CA 1
ATOM 670 C C . SER A 1 80 ? -2.194 8.816 -12.311 1.00 97.50 80 SER A C 1
ATOM 672 O O . SER A 1 80 ? -1.461 9.555 -11.655 1.00 97.50 80 SER A O 1
ATOM 674 N N . LEU A 1 81 ? -1.934 8.491 -13.575 1.00 95.00 81 LEU A N 1
ATOM 675 C CA . LEU A 1 81 ? -0.873 9.076 -14.389 1.00 95.00 81 LEU A CA 1
ATOM 676 C C . LEU A 1 81 ? -1.453 9.488 -15.740 1.00 95.00 81 LEU A C 1
ATOM 678 O O . LEU A 1 81 ? -1.982 8.640 -16.458 1.00 95.00 81 LEU A O 1
ATOM 682 N N . SER A 1 82 ? -1.315 10.762 -16.099 1.00 92.19 82 SER A N 1
ATOM 683 C CA . SER A 1 82 ? -1.715 11.266 -17.416 1.00 92.19 82 SER A CA 1
ATOM 684 C C . SER A 1 82 ? -0.492 11.388 -18.328 1.00 92.19 82 SER A C 1
ATOM 686 O O . SER A 1 82 ? 0.468 12.081 -17.985 1.00 92.19 82 SER A O 1
ATOM 688 N N . ILE A 1 83 ? -0.511 10.701 -19.471 1.00 86.25 83 ILE A N 1
ATOM 689 C CA . ILE A 1 83 ? 0.531 10.733 -20.508 1.00 86.25 83 ILE A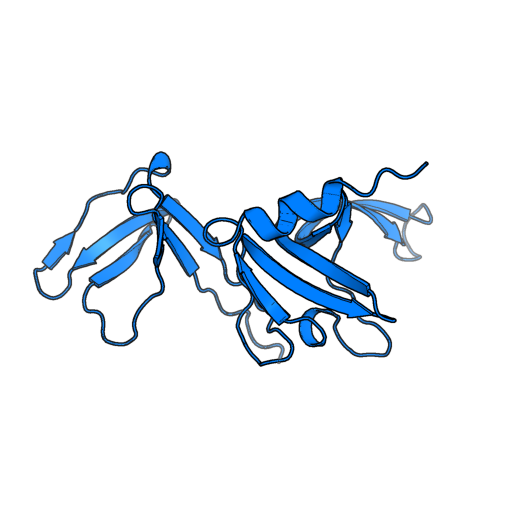 CA 1
ATOM 690 C C . ILE A 1 83 ? -0.169 10.889 -21.856 1.00 86.25 83 ILE A C 1
ATOM 692 O O . ILE A 1 83 ? -1.006 10.057 -22.179 1.00 86.25 83 ILE A O 1
ATOM 696 N N . ASP A 1 84 ? 0.201 11.910 -22.634 1.00 84.94 84 ASP A N 1
ATOM 697 C CA . ASP A 1 84 ? -0.239 12.093 -24.027 1.00 84.94 84 ASP A CA 1
ATOM 698 C C . ASP A 1 84 ? -1.759 11.885 -24.225 1.00 84.94 84 ASP A C 1
ATOM 700 O O . ASP A 1 84 ? -2.190 11.068 -25.031 1.00 84.94 84 ASP A O 1
ATOM 704 N N . ASP A 1 85 ? -2.565 12.605 -23.433 1.00 86.19 85 ASP A N 1
ATOM 705 C CA . ASP A 1 85 ? -4.041 12.559 -23.395 1.00 86.19 85 ASP A CA 1
ATOM 706 C C . ASP A 1 85 ? -4.680 11.241 -22.903 1.00 86.19 85 ASP A C 1
ATOM 708 O O . ASP A 1 85 ? -5.903 11.150 -22.779 1.00 86.19 85 ASP A O 1
ATOM 712 N N . GLU A 1 86 ? -3.883 10.242 -22.519 1.00 90.81 86 GLU A N 1
ATOM 713 C CA . GLU A 1 86 ? -4.354 9.039 -21.831 1.00 90.81 86 GLU A CA 1
ATOM 714 C C . GLU A 1 86 ? -4.181 9.158 -20.314 1.00 90.81 86 GLU A C 1
ATOM 716 O O . GLU A 1 86 ? -3.111 9.515 -19.818 1.00 90.81 86 GLU A O 1
ATOM 721 N N . THR A 1 87 ? -5.203 8.757 -19.555 1.00 92.44 87 THR A N 1
ATOM 722 C CA . THR A 1 87 ? -5.093 8.566 -18.102 1.00 92.44 87 THR A CA 1
ATOM 723 C C . THR A 1 87 ? -5.023 7.080 -17.782 1.00 92.44 87 THR A C 1
ATOM 725 O O . THR A 1 87 ? -5.899 6.303 -18.158 1.00 92.44 87 THR A O 1
ATOM 728 N N . ARG A 1 88 ? -3.974 6.683 -17.061 1.00 94.06 88 ARG A N 1
ATOM 729 C CA . ARG A 1 88 ? -3.764 5.318 -16.570 1.00 94.06 88 ARG A CA 1
ATOM 730 C C . ARG A 1 88 ? -3.928 5.293 -15.062 1.00 94.06 88 ARG A C 1
ATOM 732 O O . ARG A 1 88 ? -3.398 6.166 -14.376 1.00 94.06 88 ARG A O 1
ATOM 739 N N . LEU A 1 89 ? -4.649 4.293 -14.569 1.00 96.31 89 LEU A N 1
ATOM 740 C CA . LEU A 1 89 ? -4.904 4.084 -13.149 1.00 96.31 89 LEU A CA 1
ATOM 741 C C . LEU A 1 89 ? -4.173 2.828 -12.694 1.00 96.31 89 LEU A C 1
ATOM 743 O O . LEU A 1 89 ? -4.240 1.803 -13.369 1.00 96.31 89 LEU A O 1
ATOM 747 N N . PHE A 1 90 ? -3.472 2.924 -11.572 1.00 97.25 90 PHE A N 1
ATOM 748 C CA . PHE A 1 90 ? -2.676 1.834 -11.028 1.00 97.25 90 PHE A CA 1
ATOM 749 C C . PHE A 1 90 ? -3.109 1.550 -9.597 1.00 97.25 90 PHE A C 1
ATOM 751 O O . PHE A 1 90 ? -3.179 2.476 -8.791 1.00 97.25 90 PHE A O 1
ATOM 758 N N . GLU A 1 91 ? -3.330 0.280 -9.270 1.00 98.19 91 GLU A N 1
ATOM 759 C CA . GLU A 1 91 ? -3.380 -0.163 -7.875 1.00 98.19 91 GLU A CA 1
ATOM 760 C C . GLU A 1 91 ? -1.952 -0.227 -7.328 1.00 98.19 91 GLU A C 1
ATOM 762 O O . GLU A 1 91 ? -1.045 -0.766 -7.966 1.00 98.19 91 GLU A O 1
ATOM 767 N N . VAL A 1 92 ? -1.747 0.306 -6.131 1.00 98.56 92 VAL A N 1
ATOM 768 C CA . VAL A 1 92 ? -0.473 0.231 -5.421 1.00 98.56 92 VAL A CA 1
ATOM 769 C C . VAL A 1 92 ? -0.469 -0.972 -4.483 1.00 98.56 92 VAL A C 1
ATOM 771 O O . VAL A 1 92 ? -1.344 -1.101 -3.631 1.00 98.56 92 VAL A O 1
ATOM 774 N N . ALA A 1 93 ? 0.560 -1.813 -4.561 1.00 98.25 93 ALA A N 1
ATOM 775 C CA . ALA A 1 93 ? 0.742 -2.951 -3.656 1.00 98.25 93 ALA A CA 1
ATOM 776 C C . ALA A 1 93 ? 2.215 -3.131 -3.253 1.00 98.25 93 ALA A C 1
ATOM 778 O O . ALA A 1 93 ? 3.108 -2.546 -3.870 1.00 98.25 93 ALA A O 1
ATOM 779 N N . ILE A 1 94 ? 2.486 -3.944 -2.227 1.00 97.69 94 ILE A N 1
ATOM 780 C CA . ILE A 1 94 ? 3.828 -4.456 -1.922 1.00 97.69 94 ILE A CA 1
ATOM 781 C C . ILE A 1 94 ? 3.808 -5.969 -2.128 1.00 97.69 94 ILE A C 1
ATOM 783 O O . ILE A 1 94 ? 3.199 -6.707 -1.359 1.00 97.69 94 ILE A O 1
ATOM 787 N N . GLU A 1 95 ? 4.485 -6.445 -3.168 1.00 97.62 95 GLU A N 1
ATOM 788 C CA . GLU A 1 95 ? 4.415 -7.848 -3.582 1.00 97.62 95 GLU A CA 1
ATOM 789 C C . GLU A 1 95 ? 5.789 -8.411 -3.927 1.00 97.62 95 GLU A C 1
ATOM 791 O O . GLU A 1 95 ? 6.740 -7.676 -4.202 1.00 97.62 95 GLU A O 1
ATOM 796 N N . THR A 1 96 ? 5.892 -9.742 -3.897 1.00 97.56 96 THR A N 1
ATOM 797 C CA . THR A 1 96 ? 7.066 -10.457 -4.402 1.00 97.56 96 THR A CA 1
ATOM 798 C C . THR A 1 96 ? 6.838 -10.832 -5.850 1.00 97.56 96 THR A C 1
ATOM 800 O O . THR A 1 96 ? 5.969 -11.641 -6.158 1.00 97.56 96 THR A O 1
ATOM 803 N N . VAL A 1 97 ? 7.658 -10.272 -6.728 1.00 96.31 97 VAL A N 1
ATOM 804 C CA . VAL A 1 97 ? 7.517 -10.417 -8.170 1.00 96.31 97 VAL A CA 1
ATOM 805 C C . VAL A 1 97 ? 8.784 -11.029 -8.753 1.00 96.31 97 VAL A C 1
ATOM 807 O O . VAL A 1 97 ? 9.901 -10.667 -8.380 1.00 96.31 97 VAL A O 1
ATOM 810 N N . VAL A 1 98 ? 8.614 -11.977 -9.677 1.00 96.00 98 VAL A N 1
ATOM 811 C CA . VAL A 1 98 ? 9.732 -12.628 -10.368 1.00 96.00 98 VAL A CA 1
ATOM 812 C C . VAL A 1 98 ? 10.084 -11.848 -11.632 1.00 96.00 98 VAL A C 1
ATOM 814 O O . VAL A 1 98 ? 9.213 -11.580 -12.465 1.00 96.00 98 VAL A O 1
ATOM 817 N N . ARG A 1 99 ? 11.360 -11.487 -11.788 1.00 94.94 99 ARG A N 1
ATOM 818 C CA . ARG A 1 99 ? 11.891 -10.783 -12.965 1.00 94.94 99 ARG A CA 1
ATOM 819 C C . ARG A 1 99 ? 13.243 -11.355 -13.372 1.00 94.94 99 ARG A C 1
ATOM 821 O O . ARG A 1 99 ? 13.986 -11.850 -12.529 1.00 94.94 99 ARG A O 1
ATOM 828 N N . ASP A 1 100 ? 13.564 -11.227 -14.652 1.00 95.00 100 ASP A N 1
ATOM 829 C CA . ASP A 1 100 ? 14.930 -11.397 -15.133 1.00 95.00 100 ASP A CA 1
ATOM 830 C C . ASP A 1 100 ? 15.639 -10.040 -15.051 1.00 95.00 100 ASP A C 1
ATOM 832 O O . ASP A 1 100 ?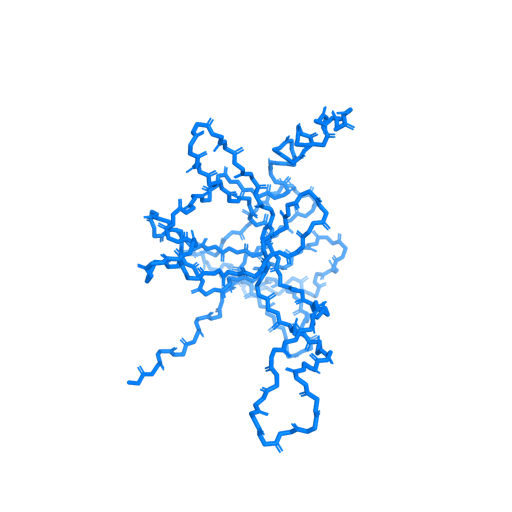 15.160 -9.043 -15.595 1.00 95.00 100 ASP A O 1
ATOM 836 N N . VAL A 1 101 ? 16.756 -9.981 -14.326 1.00 94.00 101 VAL A N 1
ATOM 837 C CA . VAL A 1 101 ? 17.558 -8.763 -14.138 1.00 94.00 101 VAL A CA 1
ATOM 838 C C . VAL A 1 101 ? 18.943 -8.945 -14.733 1.00 94.00 101 VAL A C 1
ATOM 840 O O . VAL A 1 101 ? 19.463 -10.059 -14.766 1.00 94.00 101 VAL A O 1
ATOM 843 N N . VAL A 1 102 ? 19.554 -7.854 -15.197 1.00 95.44 102 VAL A N 1
ATOM 844 C CA . VAL A 1 102 ? 20.925 -7.882 -15.721 1.00 95.44 102 VAL A CA 1
ATOM 845 C C . VAL A 1 102 ? 21.880 -8.297 -14.607 1.00 95.44 102 VAL A C 1
ATOM 847 O O . VAL A 1 102 ? 21.910 -7.685 -13.537 1.00 95.44 102 VAL A O 1
ATOM 850 N N . SER A 1 103 ? 22.659 -9.340 -14.871 1.00 94.88 103 SER A N 1
ATOM 851 C CA . SER A 1 103 ? 23.680 -9.815 -13.947 1.00 94.88 103 SER A CA 1
ATOM 852 C C . SER A 1 103 ? 24.838 -8.824 -13.873 1.00 94.88 103 SER A C 1
ATOM 854 O O . SER A 1 103 ? 25.199 -8.180 -14.860 1.00 94.88 103 SER A O 1
ATOM 856 N N . HIS A 1 104 ? 25.481 -8.732 -12.708 1.00 93.44 104 HIS A N 1
ATOM 857 C CA . HIS A 1 104 ? 26.769 -8.048 -12.627 1.00 93.44 104 HIS A CA 1
ATOM 858 C C . HIS A 1 104 ? 27.790 -8.766 -13.541 1.00 93.44 104 HIS A C 1
ATOM 860 O O . HIS A 1 104 ? 27.777 -9.998 -13.578 1.00 93.44 104 HIS A O 1
ATOM 866 N N . PRO A 1 105 ? 28.704 -8.050 -14.233 1.00 94.12 105 PRO A N 1
ATOM 867 C CA . PRO A 1 105 ? 29.599 -8.647 -15.236 1.00 94.12 105 PRO A CA 1
ATOM 868 C C . PRO A 1 105 ? 30.511 -9.782 -14.746 1.00 94.12 105 PRO A C 1
ATOM 870 O O . PRO A 1 105 ? 31.123 -10.465 -15.557 1.00 94.12 105 PRO A O 1
ATOM 873 N N . SER A 1 106 ? 30.649 -9.960 -13.431 1.00 94.56 106 SER A N 1
ATOM 874 C CA . SER A 1 106 ? 31.447 -11.031 -12.820 1.00 94.56 106 SER A CA 1
ATOM 875 C C . SER A 1 106 ? 30.708 -12.361 -12.647 1.00 94.56 106 SER A C 1
ATOM 877 O O . SER A 1 106 ? 31.318 -13.305 -12.154 1.00 94.56 106 SER A O 1
ATOM 879 N N . PHE A 1 107 ? 29.405 -12.425 -12.930 1.00 92.62 107 PHE A N 1
ATOM 880 C CA . PHE A 1 107 ? 28.617 -13.656 -12.831 1.00 92.62 107 PHE A CA 1
ATOM 881 C C . PHE A 1 107 ? 28.447 -14.307 -14.203 1.00 92.62 107 PHE A C 1
ATOM 883 O O . PHE A 1 107 ? 28.408 -13.622 -15.225 1.00 92.62 107 PHE A O 1
ATOM 890 N N . ASP A 1 108 ? 28.295 -15.631 -14.206 1.00 89.94 108 ASP A N 1
ATOM 891 C CA . ASP A 1 108 ? 27.969 -16.381 -15.413 1.00 89.94 108 ASP A CA 1
ATOM 892 C C . ASP A 1 108 ? 26.526 -16.083 -15.850 1.00 89.94 108 ASP A C 1
ATOM 894 O O . ASP A 1 108 ? 25.579 -16.211 -15.073 1.00 89.94 108 ASP A O 1
ATOM 898 N N . GLY A 1 109 ? 26.360 -15.713 -17.121 1.00 90.94 109 GLY A N 1
ATOM 899 C CA . GLY A 1 109 ? 25.062 -15.411 -17.723 1.00 90.94 109 GLY A CA 1
ATOM 900 C C . GLY A 1 109 ? 24.696 -13.925 -17.681 1.00 90.94 109 GLY A C 1
ATOM 901 O O . GLY A 1 109 ? 24.850 -13.242 -16.673 1.00 90.94 109 GLY A O 1
ATOM 902 N N . ALA A 1 110 ? 24.168 -13.422 -18.801 1.00 93.19 110 ALA A N 1
ATOM 903 C CA . ALA A 1 110 ? 23.821 -12.008 -18.964 1.00 93.19 110 ALA A CA 1
ATOM 904 C C . ALA A 1 110 ? 22.672 -11.546 -18.046 1.00 93.19 110 ALA A C 1
ATOM 906 O O . ALA A 1 110 ? 22.577 -10.362 -17.720 1.00 93.19 110 ALA A O 1
ATOM 907 N N . THR A 1 111 ? 21.806 -12.471 -17.627 1.00 96.69 111 THR A N 1
ATOM 908 C CA . THR A 1 111 ? 20.642 -12.193 -16.779 1.00 96.69 111 THR A CA 1
ATOM 909 C C . THR A 1 111 ? 20.448 -13.265 -15.714 1.00 96.69 111 THR A C 1
ATOM 911 O O . THR A 1 111 ? 20.731 -14.439 -15.957 1.00 96.69 111 THR A O 1
ATOM 914 N N . ALA A 1 112 ? 19.882 -12.872 -14.575 1.00 94.75 112 ALA A N 1
ATOM 915 C CA . ALA A 1 112 ? 19.485 -13.757 -13.488 1.00 94.75 112 ALA A CA 1
ATOM 916 C C . ALA A 1 112 ? 17.985 -13.629 -13.201 1.00 94.75 112 ALA A C 1
ATOM 918 O O . ALA A 1 112 ? 17.451 -12.521 -13.132 1.00 94.75 112 ALA A O 1
ATOM 919 N N . ARG A 1 113 ? 17.319 -14.766 -12.979 1.00 95.38 113 ARG A N 1
ATOM 920 C CA . ARG A 1 113 ? 15.915 -14.816 -12.559 1.00 95.38 113 ARG A CA 1
ATOM 921 C C . ARG A 1 113 ? 15.829 -14.638 -11.048 1.00 95.38 113 ARG A C 1
ATOM 923 O O . ARG A 1 113 ? 16.308 -15.488 -10.299 1.00 95.38 113 ARG A O 1
ATOM 930 N N . VAL A 1 114 ? 15.220 -13.548 -10.597 1.00 94.56 114 VAL A N 1
ATOM 931 C CA . VAL A 1 114 ? 15.184 -13.149 -9.183 1.00 94.56 114 VAL A CA 1
ATOM 932 C C . VAL A 1 114 ? 13.757 -12.923 -8.699 1.00 94.56 114 VAL A C 1
ATOM 934 O O . VAL A 1 114 ? 12.893 -12.499 -9.463 1.00 94.56 114 VAL A O 1
ATOM 937 N N . ALA A 1 115 ? 13.519 -13.193 -7.415 1.00 97.38 115 ALA A N 1
ATOM 938 C CA . ALA A 1 115 ? 12.304 -12.801 -6.710 1.00 97.38 115 ALA A CA 1
ATOM 939 C C . ALA A 1 115 ? 12.579 -11.508 -5.933 1.00 97.38 115 ALA A C 1
ATOM 941 O O . ALA A 1 115 ? 13.474 -11.472 -5.088 1.00 97.38 115 ALA A O 1
ATOM 942 N N . ILE A 1 116 ? 11.834 -10.447 -6.237 1.00 95.81 116 ILE A N 1
ATOM 943 C CA . ILE A 1 116 ? 12.007 -9.118 -5.642 1.00 95.81 116 ILE A CA 1
ATOM 944 C C . ILE A 1 116 ? 10.727 -8.757 -4.903 1.00 95.81 116 ILE A C 1
ATOM 946 O O . ILE A 1 116 ? 9.671 -8.666 -5.522 1.00 95.81 116 ILE A O 1
ATOM 950 N N . THR A 1 117 ? 10.827 -8.514 -3.598 1.00 97.19 117 THR A N 1
ATOM 951 C CA . THR A 1 117 ? 9.734 -7.938 -2.807 1.00 97.19 117 THR A CA 1
ATOM 952 C C . THR A 1 117 ? 9.846 -6.419 -2.815 1.00 97.19 117 THR A C 1
ATOM 954 O O . THR A 1 117 ? 10.859 -5.873 -2.373 1.00 97.19 117 THR A O 1
ATOM 957 N N . GLY A 1 118 ? 8.823 -5.723 -3.303 1.00 96.06 118 GLY A N 1
ATOM 958 C CA . GLY A 1 118 ? 8.844 -4.266 -3.382 1.00 96.06 118 GLY A CA 1
ATOM 959 C C . GLY A 1 118 ? 7.491 -3.655 -3.717 1.00 96.06 118 GLY A C 1
ATOM 960 O O . GLY A 1 118 ? 6.513 -4.363 -3.932 1.00 96.06 118 GLY A O 1
ATOM 961 N N . VAL A 1 119 ? 7.456 -2.322 -3.747 1.00 97.44 119 VAL A N 1
ATOM 962 C CA . VAL A 1 119 ? 6.279 -1.564 -4.188 1.00 97.44 119 VAL A CA 1
ATOM 963 C C . VAL A 1 119 ? 6.059 -1.823 -5.673 1.00 97.44 119 VAL A C 1
ATOM 965 O O . VAL A 1 119 ? 7.011 -1.732 -6.449 1.00 97.44 119 VAL A O 1
ATOM 968 N N . VAL A 1 120 ? 4.821 -2.102 -6.060 1.00 98.12 120 VAL A N 1
ATOM 969 C CA . VAL A 1 120 ? 4.405 -2.297 -7.447 1.00 98.12 120 VAL A CA 1
ATOM 970 C C . VAL A 1 120 ? 3.172 -1.460 -7.765 1.00 98.12 120 VAL A C 1
ATOM 972 O O . VAL A 1 120 ? 2.308 -1.246 -6.916 1.00 98.12 120 VAL A O 1
ATOM 975 N N . PHE A 1 121 ? 3.109 -0.998 -9.008 1.00 97.44 121 PHE A N 1
ATOM 976 C CA . PHE A 1 121 ? 1.955 -0.375 -9.634 1.00 97.44 121 PHE A CA 1
ATOM 977 C C . PHE A 1 121 ? 1.317 -1.402 -10.568 1.00 97.44 121 PHE A C 1
ATOM 979 O O . PHE A 1 121 ? 1.884 -1.733 -11.613 1.00 97.44 121 PHE A O 1
ATOM 986 N N . LYS A 1 122 ? 0.167 -1.947 -10.175 1.00 97.38 122 LYS A N 1
ATOM 987 C CA . LYS A 1 122 ? -0.566 -2.931 -10.968 1.00 97.38 122 LYS A CA 1
ATOM 988 C C . LYS A 1 122 ? -1.408 -2.235 -12.021 1.00 97.38 122 LYS A C 1
ATOM 990 O O . LYS A 1 122 ? -2.182 -1.336 -11.702 1.00 97.38 122 LYS A O 1
ATOM 995 N N . TRP A 1 123 ? -1.278 -2.668 -13.268 1.00 94.19 123 TRP A N 1
ATOM 996 C CA . TRP A 1 123 ? -2.053 -2.134 -14.384 1.00 94.19 123 TRP A CA 1
ATOM 997 C C . TRP A 1 123 ? -2.222 -3.187 -15.470 1.00 94.19 123 TRP A C 1
ATOM 999 O O . TRP A 1 123 ? -1.233 -3.746 -15.941 1.00 94.19 123 TRP A O 1
ATOM 1009 N N . LYS A 1 124 ? -3.473 -3.465 -15.863 1.00 90.38 124 LYS A N 1
ATOM 1010 C CA . LYS A 1 124 ? -3.830 -4.429 -16.923 1.00 90.38 124 LYS A CA 1
ATOM 1011 C C . LYS A 1 124 ? -3.155 -5.804 -16.772 1.00 90.38 124 LYS A C 1
ATOM 1013 O O . LYS A 1 124 ? -2.644 -6.361 -17.740 1.00 90.38 124 LYS A O 1
ATOM 1018 N N . GLY A 1 125 ? -3.111 -6.327 -15.546 1.00 90.44 125 GLY A N 1
ATOM 1019 C CA . GLY A 1 125 ? -2.493 -7.624 -15.235 1.00 90.44 125 GLY A CA 1
ATOM 1020 C C . GLY A 1 125 ? -0.960 -7.628 -15.168 1.00 90.44 125 GLY A C 1
ATOM 1021 O O . GLY A 1 125 ? -0.373 -8.699 -15.064 1.00 90.44 125 GLY A O 1
ATOM 1022 N N . PHE A 1 126 ? -0.305 -6.464 -15.220 1.00 93.31 126 PHE A N 1
ATOM 1023 C CA . PHE A 1 126 ? 1.144 -6.329 -15.044 1.00 93.31 126 PHE A CA 1
ATOM 1024 C C . PHE A 1 126 ? 1.487 -5.704 -13.691 1.00 93.31 126 PHE A C 1
ATOM 1026 O O . PHE A 1 126 ? 0.856 -4.725 -13.299 1.00 93.31 126 PHE A O 1
ATOM 1033 N N . GLU A 1 127 ? 2.544 -6.184 -13.028 1.00 96.12 127 GLU A N 1
ATOM 1034 C CA . GLU A 1 127 ? 3.117 -5.561 -11.825 1.00 96.12 127 GLU A CA 1
ATOM 1035 C C . GLU A 1 127 ? 4.355 -4.729 -12.190 1.00 96.12 127 GLU A C 1
ATOM 1037 O O . GLU A 1 127 ? 5.443 -5.253 -12.462 1.00 96.12 127 GLU A O 1
ATOM 1042 N N . LEU A 1 128 ? 4.201 -3.410 -12.230 1.00 95.12 128 LEU A N 1
ATOM 1043 C CA . LEU A 1 128 ? 5.255 -2.497 -12.664 1.00 95.12 128 LEU A CA 1
ATOM 1044 C C . LEU A 1 128 ? 6.004 -1.944 -11.452 1.00 95.12 128 LEU A C 1
ATOM 1046 O O . LEU A 1 128 ? 5.395 -1.417 -10.526 1.00 95.12 128 LEU A O 1
ATOM 1050 N N . PHE A 1 129 ? 7.333 -2.020 -11.455 1.00 95.62 129 PHE A N 1
ATOM 1051 C CA . PHE A 1 129 ? 8.122 -1.368 -10.411 1.00 95.62 129 PHE A CA 1
ATOM 1052 C C . PHE A 1 129 ? 8.174 0.155 -10.628 1.00 95.62 129 PHE A C 1
ATOM 1054 O O . PHE A 1 129 ? 8.183 0.602 -11.778 1.00 95.62 129 PHE A O 1
ATOM 1061 N N . PRO A 1 130 ? 8.256 0.963 -9.552 1.00 94.31 130 PRO A N 1
ATOM 1062 C CA . PRO A 1 130 ? 8.525 2.390 -9.656 1.00 94.31 130 PRO A CA 1
ATOM 1063 C C . PRO A 1 130 ? 9.810 2.655 -10.448 1.00 94.31 130 PRO A C 1
ATOM 1065 O O . PRO A 1 130 ? 10.895 2.207 -10.070 1.00 94.31 130 PRO A O 1
ATOM 1068 N N . CYS A 1 131 ? 9.685 3.403 -11.540 1.00 92.62 131 CYS A N 1
ATOM 1069 C CA . CYS A 1 131 ? 10.785 3.726 -12.439 1.00 92.62 131 CYS A CA 1
ATOM 1070 C C . CYS A 1 131 ? 11.242 5.179 -12.274 1.00 92.62 131 CYS A C 1
ATOM 1072 O O . CYS A 1 131 ? 10.513 6.044 -11.785 1.00 92.62 131 CYS A O 1
ATOM 1074 N N . ILE A 1 132 ? 12.474 5.446 -12.710 1.00 93.19 132 ILE A N 1
ATOM 1075 C CA . ILE A 1 132 ? 13.017 6.798 -12.851 1.00 93.19 132 ILE A CA 1
ATOM 1076 C C . ILE A 1 132 ? 13.150 7.081 -14.342 1.00 93.19 132 ILE A C 1
ATOM 1078 O O . ILE A 1 132 ? 13.949 6.447 -15.030 1.00 93.19 132 ILE A O 1
ATOM 1082 N N . ASN A 1 133 ? 12.408 8.065 -14.840 1.00 86.06 133 ASN A N 1
ATOM 1083 C CA . ASN A 1 133 ? 12.471 8.485 -16.235 1.00 86.06 133 ASN A CA 1
ATOM 1084 C C . ASN A 1 133 ? 12.997 9.923 -16.317 1.00 86.06 133 ASN A C 1
ATOM 1086 O O . ASN A 1 133 ? 12.421 10.835 -15.719 1.00 86.06 133 ASN A O 1
ATOM 1090 N N . LYS A 1 134 ? 14.118 10.112 -17.032 1.00 89.56 134 LYS A N 1
ATOM 1091 C CA . LYS A 1 134 ? 14.859 11.387 -17.135 1.00 89.56 134 LYS A CA 1
ATOM 1092 C C . LYS A 1 134 ? 15.168 12.017 -15.765 1.00 89.56 134 LYS A C 1
ATOM 1094 O O . LYS A 1 134 ? 15.096 13.228 -15.597 1.00 89.56 134 LYS A O 1
ATOM 1099 N N . GLY A 1 135 ? 15.494 11.181 -14.776 1.00 91.75 135 GLY A N 1
ATOM 1100 C CA . GLY A 1 135 ? 15.831 11.613 -13.414 1.00 91.75 135 GLY A CA 1
ATOM 1101 C C . GLY A 1 135 ? 14.633 11.884 -12.498 1.00 91.75 135 GLY A C 1
ATOM 1102 O O . GLY A 1 135 ? 14.842 12.166 -11.322 1.00 91.75 135 GLY A O 1
ATOM 1103 N N . ILE A 1 136 ? 13.396 11.760 -12.992 1.00 91.75 136 ILE A N 1
ATOM 1104 C CA . ILE A 1 136 ? 12.180 11.968 -12.198 1.00 91.75 136 ILE A CA 1
ATOM 1105 C C . ILE A 1 136 ? 11.539 10.604 -11.895 1.00 91.75 136 ILE A C 1
ATOM 1107 O O . ILE A 1 136 ? 11.167 9.904 -12.843 1.00 91.75 136 ILE A O 1
ATOM 1111 N N . PRO A 1 137 ? 11.398 10.224 -10.611 1.00 94.94 137 PRO A N 1
ATOM 1112 C CA . PRO A 1 137 ? 10.603 9.071 -10.198 1.00 94.94 137 PRO A CA 1
ATOM 1113 C C . PRO A 1 137 ? 9.151 9.199 -10.660 1.00 94.94 137 PRO A C 1
ATOM 1115 O O . PRO A 1 137 ? 8.537 10.252 -10.486 1.00 94.94 137 PRO A O 1
ATOM 1118 N N . ASP A 1 138 ? 8.581 8.141 -11.228 1.00 94.19 138 ASP A N 1
ATOM 1119 C CA . ASP A 1 138 ? 7.243 8.220 -11.821 1.00 94.19 138 ASP A CA 1
ATOM 1120 C C . ASP A 1 138 ? 6.136 8.470 -10.788 1.00 94.19 138 ASP A C 1
ATOM 1122 O O . ASP A 1 138 ? 5.170 9.158 -11.104 1.00 94.19 138 ASP A O 1
ATOM 1126 N N . ASN A 1 139 ? 6.318 8.053 -9.529 1.00 95.75 139 ASN A N 1
ATOM 1127 C CA . ASN A 1 139 ? 5.394 8.396 -8.442 1.00 95.75 139 ASN A CA 1
ATOM 1128 C C . ASN A 1 139 ? 5.227 9.918 -8.266 1.00 95.75 139 ASN A C 1
ATOM 1130 O O . ASN A 1 139 ? 4.138 10.372 -7.940 1.00 95.75 139 ASN A O 1
ATOM 1134 N N . LEU A 1 140 ? 6.258 10.722 -8.559 1.00 96.75 140 LEU A N 1
ATOM 1135 C CA . LEU A 1 140 ? 6.179 12.190 -8.490 1.00 96.75 140 LEU A CA 1
ATOM 1136 C C . LEU A 1 140 ? 5.447 12.825 -9.682 1.00 96.75 140 LEU A C 1
ATOM 1138 O O . LEU A 1 140 ? 5.304 14.043 -9.737 1.00 96.75 140 LEU A O 1
ATOM 1142 N N . LYS A 1 141 ? 5.004 12.021 -10.649 1.00 95.56 141 LYS A N 1
ATOM 1143 C CA . LYS A 1 141 ? 4.112 12.435 -11.743 1.00 95.56 141 LYS A CA 1
ATOM 1144 C C . LYS A 1 141 ? 2.690 11.916 -11.540 1.00 95.56 141 LYS A C 1
ATOM 1146 O O . LYS A 1 141 ? 1.788 12.319 -12.268 1.00 95.56 141 LYS A O 1
ATOM 1151 N N . MET A 1 142 ? 2.506 11.020 -10.575 1.00 97.25 142 MET A N 1
ATOM 1152 C CA . MET A 1 142 ? 1.233 10.397 -10.259 1.00 97.25 142 MET A CA 1
ATOM 1153 C C . MET A 1 142 ? 0.479 11.185 -9.189 1.00 97.25 142 MET A C 1
ATOM 1155 O O . MET A 1 142 ? 1.074 11.954 -8.435 1.00 97.25 142 MET A O 1
ATOM 1159 N N . GLU A 1 143 ? -0.829 10.975 -9.111 1.00 98.25 143 GLU A N 1
ATOM 1160 C CA . GLU A 1 143 ? -1.700 11.528 -8.071 1.00 98.25 143 GLU A CA 1
ATOM 1161 C C . GLU A 1 143 ? -2.532 10.423 -7.440 1.00 98.25 143 GLU A C 1
ATOM 1163 O O . GLU A 1 143 ? -3.156 9.648 -8.166 1.00 98.25 143 GLU A O 1
ATOM 1168 N N . VAL A 1 144 ? -2.554 10.357 -6.109 1.00 98.50 144 VAL A N 1
ATOM 1169 C CA . VAL A 1 144 ? -3.479 9.477 -5.386 1.00 98.50 144 VAL A CA 1
ATOM 1170 C C . VAL A 1 144 ? -4.895 10.018 -5.565 1.00 98.50 144 VAL A C 1
ATOM 1172 O O . VAL A 1 144 ? -5.179 11.150 -5.179 1.00 98.50 144 VAL A O 1
ATOM 1175 N N . ILE A 1 145 ? -5.786 9.208 -6.138 1.00 97.94 145 ILE A N 1
ATOM 1176 C CA . ILE A 1 145 ? -7.177 9.602 -6.430 1.00 97.94 145 ILE A CA 1
ATOM 1177 C C . ILE A 1 145 ? -8.217 8.841 -5.600 1.00 97.94 145 ILE A C 1
ATOM 1179 O O . ILE A 1 145 ? -9.397 9.177 -5.641 1.00 97.94 145 ILE A O 1
ATOM 1183 N N . GLY A 1 146 ? -7.795 7.814 -4.866 1.00 97.75 146 GLY A N 1
ATOM 1184 C CA . GLY A 1 146 ? -8.672 6.934 -4.103 1.00 97.75 146 GLY A CA 1
ATOM 1185 C C . GLY A 1 146 ? -7.932 5.686 -3.637 1.00 97.75 146 GLY A C 1
ATOM 1186 O O . GLY A 1 146 ? -6.702 5.634 -3.672 1.00 97.75 146 GLY A O 1
ATOM 1187 N N . ASN A 1 147 ? -8.679 4.669 -3.220 1.00 98.38 147 ASN A N 1
ATOM 1188 C CA . ASN A 1 147 ? -8.139 3.352 -2.887 1.00 98.38 147 ASN A CA 1
ATOM 1189 C C . ASN A 1 147 ? -9.105 2.238 -3.309 1.00 98.38 147 ASN A C 1
ATOM 1191 O O . ASN A 1 147 ? -10.283 2.489 -3.535 1.00 98.38 147 ASN A O 1
ATOM 1195 N N . ILE A 1 148 ? -8.608 1.007 -3.394 1.00 97.62 148 ILE A N 1
ATOM 1196 C CA . ILE A 1 148 ? -9.362 -0.163 -3.871 1.00 97.62 148 ILE A CA 1
ATOM 1197 C C . ILE A 1 148 ? -10.598 -0.513 -3.034 1.00 97.62 148 ILE A C 1
ATOM 1199 O O . ILE A 1 148 ? -11.454 -1.258 -3.500 1.00 97.62 148 ILE A O 1
ATOM 1203 N N . HIS A 1 149 ? -10.692 -0.007 -1.803 1.00 97.62 149 HIS A N 1
ATOM 1204 C CA . HIS A 1 149 ? -11.807 -0.303 -0.907 1.00 97.62 149 HIS A CA 1
ATOM 1205 C C . HIS A 1 149 ? -12.920 0.739 -1.007 1.00 97.62 149 HIS A C 1
ATOM 1207 O O . HIS A 1 149 ? -14.094 0.382 -1.074 1.00 97.62 149 HIS A O 1
ATOM 1213 N N . GLU A 1 150 ? -12.552 2.021 -1.025 1.00 97.19 150 GLU A N 1
ATOM 1214 C CA . GLU A 1 150 ? -13.496 3.145 -1.093 1.00 97.19 150 GLU A CA 1
ATOM 1215 C C . GLU A 1 150 ? -13.863 3.536 -2.534 1.00 97.19 150 GLU A C 1
ATOM 1217 O O . GLU A 1 150 ? -14.918 4.131 -2.738 1.00 97.19 150 GLU A O 1
ATOM 1222 N N . ASN A 1 151 ? -13.023 3.189 -3.518 1.00 97.12 151 ASN A N 1
ATOM 1223 C CA . ASN A 1 151 ? -13.201 3.499 -4.943 1.00 97.12 151 ASN A CA 1
ATOM 1224 C C . ASN A 1 151 ? -12.918 2.295 -5.871 1.00 97.12 151 ASN A C 1
ATOM 1226 O O . ASN A 1 151 ? -12.130 2.424 -6.819 1.00 97.12 151 ASN A O 1
ATOM 1230 N N . PRO A 1 152 ? -13.500 1.105 -5.623 1.00 94.88 152 PRO A N 1
ATOM 1231 C CA . PRO A 1 152 ? -13.261 -0.072 -6.463 1.00 94.88 152 PRO A CA 1
ATOM 1232 C C . PRO A 1 152 ? -13.636 0.156 -7.940 1.00 94.88 152 PRO A C 1
ATOM 1234 O O . PRO A 1 152 ? -12.981 -0.380 -8.836 1.00 94.88 152 PRO A O 1
ATOM 1237 N N . GLU A 1 153 ? -14.629 1.008 -8.213 1.00 94.56 153 GLU A N 1
ATOM 1238 C CA . GLU A 1 153 ? -15.146 1.311 -9.551 1.00 94.56 153 GLU A CA 1
ATOM 1239 C C . GLU A 1 153 ? -14.095 1.893 -10.511 1.00 94.56 153 GLU A C 1
ATOM 1241 O O . GLU A 1 153 ? -14.238 1.799 -11.730 1.00 94.56 153 GLU A O 1
ATOM 1246 N N . TYR A 1 154 ? -13.012 2.475 -9.987 1.00 93.06 154 TYR A N 1
ATOM 1247 C CA . TYR A 1 154 ? -11.943 3.049 -10.805 1.00 93.06 154 TYR A CA 1
ATOM 1248 C C . TYR A 1 154 ? -11.161 1.998 -11.598 1.00 93.06 154 TYR A C 1
ATOM 1250 O O . TYR A 1 154 ? -10.647 2.307 -12.674 1.00 93.06 154 TYR A O 1
ATOM 1258 N N . LEU A 1 155 ? -11.073 0.761 -11.105 1.00 87.25 155 LEU A N 1
ATOM 1259 C CA . LEU A 1 155 ? -10.316 -0.300 -11.774 1.00 87.25 155 LEU A CA 1
ATOM 1260 C C . LEU A 1 155 ? -11.191 -1.130 -12.725 1.00 87.25 155 LEU A C 1
ATOM 1262 O O . LEU A 1 155 ? -10.692 -1.593 -13.750 1.00 87.25 155 LEU A O 1
ATOM 1266 N N . GLU A 1 156 ? -12.500 -1.218 -12.466 1.00 77.88 156 GLU A N 1
ATOM 1267 C CA . GLU A 1 156 ? -13.467 -1.979 -13.279 1.00 77.88 156 GLU A CA 1
ATOM 1268 C C . GLU A 1 156 ? -13.609 -1.446 -14.717 1.00 77.88 156 GLU A C 1
ATOM 1270 O O . GLU A 1 156 ? -13.835 -2.204 -15.660 1.00 77.88 156 GLU A O 1
ATOM 1275 N N . VAL A 1 157 ? -13.443 -0.135 -14.923 1.00 58.12 157 VAL A N 1
ATOM 1276 C CA . VAL A 1 157 ? -13.599 0.502 -16.245 1.00 58.12 157 VAL A CA 1
ATOM 1277 C C . VAL A 1 157 ? -12.413 0.203 -17.176 1.00 58.12 157 VAL A C 1
ATOM 1279 O O . VAL A 1 157 ? -12.549 0.257 -18.400 1.00 58.12 157 VAL A O 1
ATOM 1282 N N . SER A 1 158 ? -11.249 -0.147 -16.621 1.00 53.00 158 SER A N 1
ATOM 1283 C CA . SER A 1 158 ? -10.005 -0.302 -17.389 1.00 53.00 158 SER A CA 1
ATOM 1284 C C . SER A 1 158 ? -9.889 -1.621 -18.172 1.00 53.00 158 SER A C 1
ATOM 1286 O O . SER A 1 158 ? -9.095 -1.692 -19.117 1.00 53.00 158 SER A O 1
ATOM 1288 N N . ASP A 1 159 ? -10.725 -2.613 -17.845 1.00 49.22 159 ASP A N 1
ATOM 1289 C CA . ASP A 1 159 ? -10.723 -3.953 -18.451 1.00 49.22 159 ASP A CA 1
ATOM 1290 C C . ASP A 1 159 ? -11.633 -4.080 -19.688 1.00 49.22 159 ASP A C 1
ATOM 1292 O O . ASP A 1 159 ? -11.510 -5.034 -20.455 1.00 49.22 159 ASP A O 1
ATOM 1296 N N . ASN A 1 160 ? -12.495 -3.092 -19.962 1.00 42.12 160 ASN A N 1
ATOM 1297 C CA . ASN A 1 160 ? -13.391 -3.113 -21.129 1.00 42.12 160 ASN A CA 1
ATOM 1298 C C . ASN A 1 160 ? -12.729 -2.665 -22.444 1.00 42.12 160 ASN A C 1
ATOM 1300 O O . ASN A 1 160 ? -13.388 -2.601 -23.482 1.00 42.12 160 ASN A O 1
ATOM 1304 N N . ALA A 1 161 ? -11.425 -2.379 -22.442 1.00 42.94 161 ALA A N 1
ATOM 1305 C CA . ALA A 1 161 ? -10.671 -2.177 -23.674 1.00 42.94 161 ALA A CA 1
ATOM 1306 C C . ALA A 1 161 ? -10.269 -3.542 -24.259 1.00 42.94 161 ALA A C 1
ATOM 1308 O O . ALA A 1 161 ? -9.125 -3.981 -24.126 1.00 42.94 161 ALA A O 1
ATOM 1309 N N . SER A 1 162 ? -11.230 -4.212 -24.904 1.00 38.94 162 SER A N 1
ATOM 1310 C CA . SER A 1 162 ? -10.976 -5.357 -25.779 1.00 38.94 162 SER A CA 1
ATOM 1311 C C . SER A 1 162 ? -9.967 -4.945 -26.853 1.00 38.94 162 SER A C 1
ATOM 1313 O O . SER A 1 162 ? -10.283 -4.151 -27.740 1.00 38.94 162 SER A O 1
ATOM 1315 N N . TRP A 1 163 ? -8.746 -5.459 -26.768 1.00 47.66 163 TRP A N 1
ATOM 1316 C CA . TRP A 1 163 ? -7.802 -5.424 -27.877 1.00 47.66 163 TRP A CA 1
ATOM 1317 C C . TRP A 1 163 ? -8.343 -6.376 -28.953 1.00 47.66 163 TRP A C 1
ATOM 1319 O O . TRP A 1 163 ? -8.291 -7.593 -28.805 1.00 47.66 163 TRP A O 1
ATOM 1329 N N . ALA A 1 164 ? -8.967 -5.808 -29.982 1.00 33.47 164 ALA A N 1
ATOM 1330 C CA . ALA A 1 164 ? -9.237 -6.488 -31.246 1.00 33.47 164 ALA A CA 1
ATOM 1331 C C . ALA A 1 164 ? -8.049 -6.287 -32.192 1.00 33.47 164 ALA A C 1
ATOM 1333 O O . ALA A 1 164 ? -7.467 -5.176 -32.160 1.00 33.47 164 ALA A O 1
#

pLDDT: mean 90.86, std 12.16, range [33.47, 98.75]

Organism: NCBI:txid2126352

Radius of gyration: 19.16 Å; chains: 1; bounding box: 49×33×61 Å